Protein AF-A0A848T965-F1 (afdb_monomer_lite)

pLDDT: mean 86.17, std 20.08, range [35.81, 98.44]

Sequence (124 aa):
MESNFSPFRSFLSQRRSVLKKSVPYASKTPGPDGLYHYDAEETSVWHDLYLRQMANLEGFACRAYLTGQAKLGFSPDAVPQVREVHARLQKITGAGVEPVAALIPQDAFSTLLKNRHFPVATFI

Secondary structure (DSSP, 8-state):
--------------------------PPPP-TTS-----HHHHHHHHHHHHHHHHHHTTTS-HHHHHHHHHHT--TTSPPPHHHHHHHHHHHHS-EEEE--S---HHHHHHHHHTTEEEE----

Foldseek 3Di:
DDDDDDPDDDDPPPPPPPPPPPPPLFFADADPVLWGDDDPVQLQVQLVVVVVVVVVCVPPPDPVVVVVVVQLPDDSRDDDTQVSSQVSCCVVPVAGEDEDRSDDDPVVCVVCVVNNYHYDGHGD

Radius of gyration: 23.12 Å; chains: 1; bounding box: 74×34×63 Å

Structure (mmCIF, N/CA/C/O backbone):
data_AF-A0A848T965-F1
#
_entry.id   AF-A0A848T965-F1
#
loop_
_atom_site.group_PDB
_atom_site.id
_atom_site.type_symbol
_atom_site.label_atom_id
_atom_site.label_alt_id
_atom_site.label_comp_id
_atom_site.label_asym_id
_atom_site.label_entity_id
_atom_site.label_seq_id
_atom_site.pdbx_PDB_ins_code
_atom_site.Cartn_x
_atom_site.Cartn_y
_atom_site.Cartn_z
_atom_site.occupancy
_atom_site.B_iso_or_equiv
_atom_site.auth_seq_id
_atom_site.auth_comp_id
_atom_site.auth_asym_id
_atom_site.auth_atom_id
_atom_site.pdbx_PDB_model_num
ATOM 1 N N . MET A 1 1 ? 60.184 -6.545 43.947 1.00 45.28 1 MET A N 1
ATOM 2 C CA . MET A 1 1 ? 58.920 -7.301 44.072 1.00 45.28 1 MET A CA 1
ATOM 3 C C . MET A 1 1 ? 57.863 -6.232 44.271 1.00 45.28 1 MET A C 1
ATOM 5 O O . MET A 1 1 ? 57.970 -5.518 45.247 1.00 45.28 1 MET A O 1
ATOM 9 N N . GLU A 1 2 ? 57.038 -5.874 43.297 1.00 36.19 2 GLU A N 1
ATOM 10 C CA . GLU A 1 2 ? 56.097 -6.738 42.590 1.00 36.19 2 GLU A CA 1
ATOM 11 C C . GLU A 1 2 ? 55.988 -6.400 41.097 1.00 36.19 2 GLU A C 1
ATOM 13 O O . GLU A 1 2 ? 55.969 -5.247 40.672 1.00 36.19 2 GLU A O 1
ATOM 18 N N . SER A 1 3 ? 55.921 -7.467 40.313 1.00 39.97 3 SER A N 1
ATOM 19 C CA . SER A 1 3 ? 55.377 -7.529 38.968 1.00 39.97 3 SER A CA 1
ATOM 20 C C . SER A 1 3 ? 53.856 -7.387 39.012 1.00 39.97 3 SER A C 1
ATOM 22 O O . SER A 1 3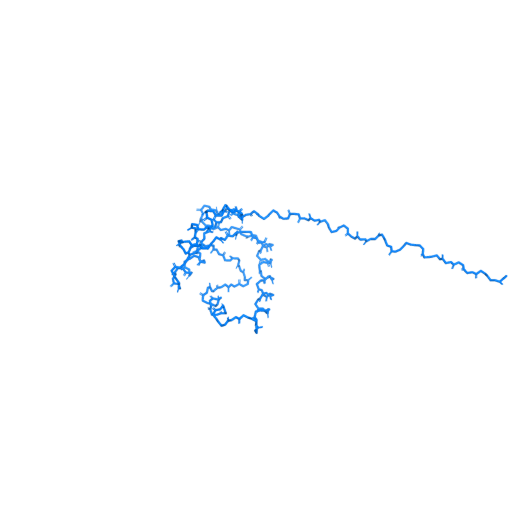 ? 53.238 -8.063 39.826 1.00 39.97 3 SER A O 1
ATOM 24 N N . ASN A 1 4 ? 53.251 -6.643 38.082 1.00 35.81 4 ASN A N 1
ATOM 25 C CA . ASN A 1 4 ? 51.990 -7.068 37.462 1.00 35.81 4 ASN A CA 1
ATOM 26 C C . ASN A 1 4 ? 51.744 -6.361 36.121 1.00 35.81 4 ASN A C 1
ATOM 28 O O . ASN A 1 4 ? 51.187 -5.274 36.011 1.00 35.81 4 ASN A O 1
ATOM 32 N N . PHE A 1 5 ? 52.256 -7.041 35.100 1.00 40.72 5 PHE A N 1
ATOM 33 C CA . PHE A 1 5 ? 51.694 -7.264 33.772 1.00 40.72 5 PHE A CA 1
ATOM 34 C C . PHE A 1 5 ? 50.224 -6.814 33.596 1.00 40.72 5 PHE A C 1
ATOM 36 O O . PHE A 1 5 ? 49.319 -7.369 34.212 1.00 40.72 5 PHE A O 1
ATOM 43 N N . SER A 1 6 ? 49.976 -5.864 32.690 1.00 39.50 6 SER A N 1
ATOM 44 C CA . SER A 1 6 ? 48.638 -5.563 32.160 1.00 39.50 6 SER A CA 1
ATOM 45 C C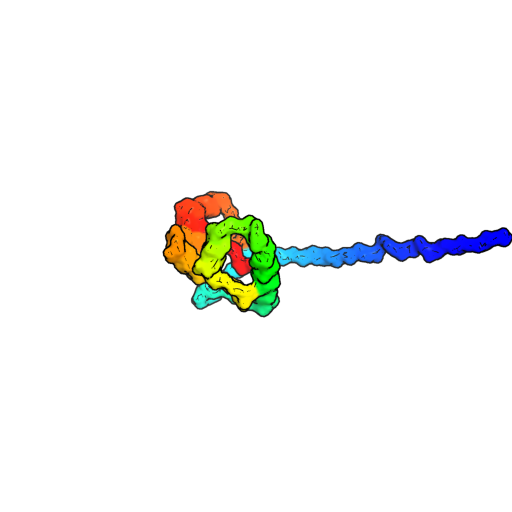 . SER A 1 6 ? 48.599 -5.937 30.675 1.00 39.50 6 SER A C 1
ATOM 47 O O . SER A 1 6 ? 49.171 -5.211 29.857 1.00 39.50 6 SER A O 1
ATOM 49 N N . PRO A 1 7 ? 47.972 -7.065 30.287 1.00 41.09 7 PRO A N 1
ATOM 50 C CA . PRO A 1 7 ? 47.848 -7.452 28.894 1.00 41.09 7 PRO A CA 1
ATOM 51 C C . PRO A 1 7 ? 46.413 -7.217 28.418 1.00 41.09 7 PRO A C 1
ATOM 53 O O . PRO A 1 7 ? 45.700 -8.163 28.125 1.00 41.09 7 PRO A O 1
ATOM 56 N N . PHE A 1 8 ? 45.959 -5.968 28.337 1.00 38.22 8 PHE A N 1
ATOM 57 C CA . PHE A 1 8 ? 44.691 -5.666 27.661 1.00 38.22 8 PHE A CA 1
ATOM 58 C C . PHE A 1 8 ? 44.825 -4.422 26.782 1.00 38.22 8 PHE A C 1
ATOM 60 O O . PHE A 1 8 ? 44.202 -3.382 26.983 1.00 38.22 8 PHE A O 1
ATOM 67 N N . ARG A 1 9 ? 45.660 -4.553 25.747 1.00 43.50 9 ARG A N 1
ATOM 68 C CA . ARG A 1 9 ? 45.426 -3.851 24.484 1.00 43.50 9 ARG A CA 1
ATOM 69 C C . ARG A 1 9 ? 44.488 -4.702 23.633 1.00 43.50 9 ARG A C 1
ATOM 71 O O . ARG A 1 9 ? 44.692 -5.901 23.502 1.00 43.50 9 ARG A O 1
ATOM 78 N N . SER A 1 10 ? 43.569 -4.013 22.962 1.00 46.44 10 SER A N 1
ATOM 79 C CA . SER A 1 10 ? 42.786 -4.482 21.813 1.00 46.44 10 SER A CA 1
ATOM 80 C C . SER A 1 10 ? 41.466 -5.196 22.119 1.00 46.44 10 SER A C 1
ATOM 82 O O . SER A 1 10 ? 41.332 -6.405 21.971 1.00 46.44 10 SER A O 1
ATOM 84 N N . PHE A 1 11 ? 40.434 -4.406 22.427 1.00 44.72 11 PHE A N 1
ATOM 85 C CA . PHE A 1 11 ? 39.050 -4.791 22.129 1.00 44.72 11 PHE A CA 1
ATOM 86 C C . PHE A 1 11 ? 38.237 -3.598 21.601 1.00 44.72 11 PHE A C 1
ATOM 88 O O . PHE A 1 11 ? 37.151 -3.285 22.070 1.00 44.72 11 PHE A O 1
ATOM 95 N N . LEU A 1 12 ? 38.795 -2.882 20.619 1.00 46.34 12 LEU A N 1
ATOM 96 C CA . LEU A 1 12 ? 38.083 -1.861 19.835 1.00 46.34 12 LEU A CA 1
ATOM 97 C C . LEU A 1 12 ? 38.413 -1.981 18.338 1.00 46.34 12 LEU A C 1
ATOM 99 O O . LEU A 1 12 ? 38.598 -0.987 17.646 1.00 46.34 12 LEU A O 1
ATOM 103 N N . SER A 1 13 ? 38.476 -3.210 17.819 1.00 46.25 13 SER A N 1
ATOM 104 C CA . SER A 1 13 ? 38.569 -3.454 16.372 1.00 46.25 13 SER A CA 1
ATOM 105 C C . SER A 1 13 ? 37.664 -4.602 15.934 1.00 46.25 13 SER A C 1
ATOM 107 O O . SER A 1 13 ? 38.094 -5.591 15.355 1.00 46.25 13 SER A O 1
ATOM 109 N N . GLN A 1 14 ? 36.371 -4.475 16.222 1.00 51.78 14 GLN A N 1
ATOM 110 C CA . GLN A 1 14 ? 35.362 -5.191 15.445 1.00 51.78 14 GLN A CA 1
ATOM 111 C C . GLN A 1 14 ? 34.051 -4.397 15.406 1.00 51.78 14 GLN A C 1
ATOM 113 O O . GLN A 1 14 ? 32.971 -4.907 15.696 1.00 51.78 14 GLN A O 1
ATOM 118 N N . ARG A 1 15 ? 34.120 -3.116 15.009 1.00 46.94 15 ARG A N 1
ATOM 119 C CA . ARG A 1 15 ? 32.948 -2.495 14.380 1.00 46.94 15 ARG A CA 1
ATOM 120 C C . ARG A 1 15 ? 32.742 -3.243 13.071 1.00 46.94 15 ARG A C 1
ATOM 122 O O . ARG A 1 15 ? 33.433 -2.981 12.092 1.00 46.94 15 ARG A O 1
ATOM 129 N N . ARG A 1 16 ? 31.852 -4.240 13.109 1.00 45.16 16 ARG A N 1
ATOM 130 C CA . ARG A 1 16 ? 31.308 -4.914 11.932 1.00 45.16 16 ARG A CA 1
ATOM 131 C C . ARG A 1 16 ? 31.029 -3.837 10.891 1.00 45.16 16 ARG A C 1
ATOM 133 O O . ARG A 1 16 ? 30.205 -2.955 11.121 1.00 45.16 16 ARG A O 1
ATOM 140 N N . SER A 1 17 ? 31.750 -3.902 9.779 1.00 46.75 17 SER A N 1
ATOM 141 C CA . SER A 1 17 ? 31.300 -3.316 8.528 1.00 46.75 17 SER A CA 1
ATOM 142 C C . SER A 1 17 ? 29.934 -3.935 8.252 1.00 46.75 17 SER A C 1
ATOM 144 O O . SER A 1 17 ? 29.833 -5.066 7.779 1.00 46.75 17 SER A O 1
ATOM 146 N N . VAL A 1 18 ? 28.868 -3.250 8.666 1.00 55.03 18 VAL A N 1
ATOM 147 C CA . VAL A 1 18 ? 27.539 -3.529 8.143 1.00 55.03 18 VAL A CA 1
ATOM 148 C C . VAL A 1 18 ? 27.618 -3.025 6.715 1.00 55.03 18 VAL A C 1
ATOM 150 O O . VAL A 1 18 ? 27.549 -1.820 6.472 1.00 55.03 18 VAL A O 1
ATOM 153 N N . LEU A 1 19 ? 27.889 -3.945 5.789 1.00 45.53 19 LEU A N 1
ATOM 154 C CA . LEU A 1 19 ? 27.800 -3.697 4.360 1.00 45.53 19 LEU A CA 1
ATOM 155 C C . LEU A 1 19 ? 26.474 -2.980 4.112 1.00 45.53 19 LEU A C 1
ATOM 157 O O . LEU A 1 19 ? 25.395 -3.530 4.334 1.00 45.53 19 LEU A O 1
ATOM 161 N N . LYS A 1 20 ? 26.572 -1.713 3.715 1.00 47.03 20 LYS A N 1
ATOM 162 C CA . LYS A 1 20 ? 25.442 -0.858 3.376 1.00 47.03 20 LYS A CA 1
ATOM 163 C C . LYS A 1 20 ? 24.889 -1.375 2.048 1.00 47.03 20 LYS A C 1
ATOM 165 O O . LYS A 1 20 ? 25.255 -0.870 0.992 1.00 47.03 20 LYS A O 1
ATOM 170 N N . LYS A 1 21 ? 24.090 -2.445 2.085 1.00 42.56 21 LYS A N 1
ATOM 171 C CA . LYS A 1 21 ? 23.402 -2.975 0.903 1.00 42.56 21 LYS A CA 1
ATOM 172 C C . LYS A 1 21 ? 22.422 -1.885 0.464 1.00 42.56 21 LYS A C 1
ATOM 174 O O . LYS A 1 21 ? 21.401 -1.681 1.114 1.00 42.56 21 LYS A O 1
ATOM 179 N N . SER A 1 22 ? 22.772 -1.111 -0.564 1.00 52.38 22 SER A N 1
ATOM 180 C CA . SER A 1 22 ? 21.848 -0.157 -1.173 1.00 52.38 22 SER A CA 1
ATOM 181 C C . SER A 1 22 ? 20.828 -0.969 -1.956 1.00 52.38 22 SER A C 1
ATOM 183 O O . SER A 1 22 ? 21.042 -1.273 -3.128 1.00 52.38 22 SER A O 1
ATOM 185 N N . VAL A 1 23 ? 19.757 -1.397 -1.294 1.00 59.94 23 VAL A N 1
ATOM 186 C CA . VAL A 1 23 ? 18.587 -1.884 -2.019 1.00 59.94 23 VAL A CA 1
ATOM 187 C C . VAL A 1 23 ? 18.107 -0.734 -2.906 1.00 59.94 23 VAL A C 1
ATOM 189 O O . VAL A 1 23 ? 17.848 0.356 -2.387 1.00 59.94 23 VAL A O 1
ATOM 192 N N . PRO A 1 24 ? 18.101 -0.899 -4.240 1.00 66.94 24 PRO A N 1
ATOM 193 C CA . PRO A 1 24 ? 17.604 0.141 -5.118 1.00 66.94 24 PRO A CA 1
ATOM 194 C C . PRO A 1 24 ? 16.113 0.311 -4.829 1.00 66.94 24 PRO A C 1
ATOM 196 O O . PRO A 1 24 ? 15.343 -0.631 -4.983 1.00 66.94 24 PRO A O 1
ATOM 199 N N . TYR A 1 25 ? 15.711 1.511 -4.408 1.00 82.06 25 TYR A N 1
ATOM 200 C CA . TYR A 1 25 ? 14.308 1.907 -4.272 1.00 82.06 25 TYR A CA 1
ATOM 201 C C . TYR A 1 25 ? 13.690 2.082 -5.666 1.00 82.06 25 TYR A C 1
ATOM 203 O O . TYR A 1 25 ? 13.376 3.191 -6.092 1.00 82.06 25 TYR A O 1
ATOM 211 N N . ALA A 1 26 ? 13.611 0.986 -6.416 1.00 90.50 26 ALA A N 1
ATOM 212 C CA . ALA A 1 26 ? 13.117 0.934 -7.778 1.00 90.50 26 ALA A CA 1
ATOM 213 C C . ALA A 1 26 ? 11.822 0.128 -7.793 1.00 90.50 26 ALA A C 1
ATOM 215 O O . ALA A 1 26 ? 11.800 -1.046 -7.432 1.00 90.50 26 ALA A O 1
ATOM 216 N N . SER A 1 27 ? 10.736 0.771 -8.210 1.00 94.56 27 SER A N 1
ATOM 217 C CA . SER A 1 27 ? 9.451 0.101 -8.376 1.00 94.56 27 SER A CA 1
ATOM 218 C C . SER A 1 27 ? 9.542 -1.022 -9.405 1.00 94.56 27 SER A C 1
ATOM 220 O O . SER A 1 27 ? 10.137 -0.859 -10.471 1.00 94.56 27 SER A O 1
ATOM 222 N N . LYS A 1 28 ? 8.895 -2.146 -9.100 1.00 95.38 28 LYS A N 1
ATOM 223 C CA . LYS A 1 28 ? 8.667 -3.228 -10.056 1.00 95.38 28 LYS A CA 1
ATOM 224 C C . LYS A 1 28 ? 7.758 -2.757 -11.190 1.00 95.38 28 LYS A C 1
ATOM 226 O O . LYS A 1 28 ? 6.942 -1.854 -11.015 1.00 95.38 28 LYS A O 1
ATOM 231 N N . THR A 1 29 ? 7.853 -3.424 -12.333 1.00 95.75 29 THR A N 1
ATOM 232 C CA . THR A 1 29 ? 6.908 -3.299 -13.452 1.00 95.75 29 THR A CA 1
ATOM 233 C C . THR A 1 29 ? 5.935 -4.479 -13.402 1.00 95.75 29 THR A C 1
ATOM 235 O O . THR A 1 29 ? 6.371 -5.585 -13.072 1.00 95.75 29 THR A O 1
ATOM 238 N N . PRO A 1 30 ? 4.636 -4.284 -13.688 1.00 96.94 30 PRO A N 1
ATOM 239 C CA . PRO A 1 30 ? 3.708 -5.404 -13.750 1.00 96.94 30 PRO A CA 1
ATOM 240 C C . PRO A 1 30 ? 4.045 -6.327 -14.929 1.00 96.94 30 PRO A C 1
ATOM 242 O O . PRO A 1 30 ? 4.551 -5.880 -15.962 1.00 96.94 30 PRO A O 1
ATOM 245 N N . GLY A 1 31 ? 3.749 -7.615 -14.775 1.00 96.19 31 GLY A N 1
ATOM 246 C CA . GLY A 1 31 ? 3.821 -8.605 -15.838 1.00 96.19 31 GLY A CA 1
ATOM 247 C C . GLY A 1 31 ? 2.713 -8.431 -16.888 1.00 96.19 31 GLY A C 1
ATOM 248 O O . GLY A 1 31 ? 1.861 -7.543 -16.774 1.00 96.19 31 GLY A O 1
ATOM 249 N N . PRO A 1 32 ? 2.687 -9.292 -17.922 1.00 95.69 32 PRO A N 1
ATOM 250 C CA . PRO A 1 32 ? 1.676 -9.244 -18.986 1.00 95.69 32 PRO A CA 1
ATOM 251 C C . PRO A 1 32 ? 0.226 -9.424 -18.503 1.00 95.69 32 PRO A C 1
ATOM 253 O O . PRO A 1 32 ? -0.709 -9.010 -19.181 1.00 95.69 32 PRO A O 1
ATOM 256 N N . ASP A 1 33 ? 0.034 -10.033 -17.336 1.00 94.75 33 ASP A N 1
ATOM 257 C CA . ASP A 1 33 ? -1.250 -10.221 -16.647 1.00 94.75 33 ASP A CA 1
ATOM 258 C C . ASP A 1 33 ? -1.686 -8.997 -15.812 1.00 94.75 33 ASP A C 1
ATOM 260 O O . ASP A 1 33 ? -2.743 -9.007 -15.165 1.00 94.75 33 ASP A O 1
ATOM 264 N N . GLY A 1 34 ? -0.871 -7.939 -15.816 1.00 94.69 34 GLY A N 1
ATOM 265 C CA . GLY A 1 34 ? -1.071 -6.736 -15.018 1.00 94.69 34 GLY A CA 1
ATOM 266 C C . GLY A 1 34 ? -0.768 -6.926 -13.529 1.00 94.69 34 GLY A C 1
ATOM 267 O O . GLY A 1 34 ? -1.211 -6.098 -12.727 1.00 94.69 34 GLY A O 1
ATOM 268 N N . LEU A 1 35 ? -0.067 -7.999 -13.142 1.00 97.06 35 LEU A N 1
ATOM 269 C CA . LEU A 1 35 ? 0.297 -8.297 -11.756 1.00 97.06 35 LEU A CA 1
ATOM 270 C C . LEU A 1 35 ? 1.757 -7.973 -11.451 1.00 97.06 35 LEU A C 1
ATOM 272 O O . LEU A 1 35 ? 2.648 -8.138 -12.277 1.00 97.06 35 LEU A O 1
ATOM 276 N N . TYR A 1 36 ? 2.015 -7.543 -10.221 1.00 97.25 36 TYR A N 1
ATOM 277 C CA . TYR A 1 36 ? 3.364 -7.389 -9.691 1.00 97.25 36 TYR A CA 1
ATOM 278 C C . TYR A 1 36 ? 3.797 -8.704 -9.050 1.00 97.25 36 TYR A C 1
ATOM 280 O O . TYR A 1 36 ? 3.163 -9.182 -8.107 1.00 97.25 36 TYR A O 1
ATOM 288 N N . HIS A 1 37 ? 4.879 -9.287 -9.564 1.00 97.00 37 HIS A N 1
ATOM 289 C CA . HIS A 1 37 ? 5.432 -10.528 -9.037 1.00 97.00 37 HIS A CA 1
ATOM 290 C C . HIS A 1 37 ? 6.375 -10.231 -7.866 1.00 97.00 37 HIS A C 1
ATOM 292 O O . HIS A 1 37 ? 7.461 -9.667 -8.047 1.00 97.00 37 HIS A O 1
ATOM 298 N N . TYR A 1 38 ? 5.926 -10.615 -6.673 1.00 96.44 38 TYR A N 1
ATOM 299 C CA . TYR A 1 38 ? 6.706 -10.600 -5.442 1.00 96.44 38 TYR A CA 1
ATOM 300 C C . TYR A 1 38 ? 7.194 -12.010 -5.142 1.00 96.44 38 TYR A C 1
ATOM 302 O O . TYR A 1 38 ? 6.417 -12.964 -5.241 1.00 96.44 38 TYR A O 1
ATOM 310 N N . ASP A 1 39 ? 8.471 -12.151 -4.813 1.00 96.62 39 ASP A N 1
ATOM 311 C CA . ASP A 1 39 ? 9.021 -13.443 -4.422 1.00 96.62 39 ASP A CA 1
ATOM 312 C C . ASP A 1 39 ? 8.707 -13.783 -2.950 1.00 96.62 39 ASP A C 1
ATOM 314 O O . ASP A 1 39 ? 7.992 -13.066 -2.237 1.00 96.62 39 ASP A O 1
ATOM 318 N N . ALA A 1 40 ? 9.199 -14.938 -2.498 1.00 97.31 40 ALA A N 1
ATOM 319 C CA . ALA A 1 40 ? 8.975 -15.407 -1.136 1.00 97.31 40 ALA A CA 1
ATOM 320 C C . ALA A 1 40 ? 9.697 -14.547 -0.081 1.00 97.31 40 ALA A C 1
ATOM 322 O O . ALA A 1 40 ? 9.185 -14.412 1.031 1.00 97.31 40 ALA A O 1
ATOM 323 N N . GLU A 1 41 ? 10.852 -13.959 -0.412 1.00 96.94 41 GLU A N 1
ATOM 324 C CA . GLU A 1 41 ? 11.582 -13.064 0.493 1.00 96.94 41 GLU A CA 1
ATOM 325 C C . GLU A 1 41 ? 10.785 -11.771 0.683 1.00 96.94 41 GLU A C 1
ATOM 327 O O . GLU A 1 41 ? 10.502 -11.382 1.815 1.00 96.94 41 GLU A O 1
ATOM 332 N N . GLU A 1 42 ? 10.319 -11.166 -0.408 1.00 97.00 42 GLU A N 1
ATOM 333 C CA . GLU A 1 42 ? 9.486 -9.960 -0.382 1.00 97.00 42 GLU A CA 1
ATOM 334 C C . GLU A 1 42 ? 8.162 -10.204 0.351 1.00 97.00 42 GLU A C 1
ATOM 336 O O . GLU A 1 42 ? 7.742 -9.402 1.186 1.00 97.00 42 GLU A O 1
ATOM 341 N N . THR A 1 43 ? 7.524 -11.350 0.115 1.00 97.50 43 THR A N 1
ATOM 342 C CA . THR A 1 43 ? 6.301 -11.723 0.840 1.00 97.50 43 THR A CA 1
ATOM 343 C C . THR A 1 43 ? 6.565 -11.882 2.342 1.00 97.50 43 THR A C 1
ATOM 345 O O . THR A 1 43 ? 5.767 -11.420 3.158 1.00 97.50 43 THR A O 1
ATOM 348 N N . SER A 1 44 ? 7.706 -12.462 2.730 1.00 98.06 44 SER A N 1
ATOM 349 C CA . SER A 1 44 ? 8.101 -12.584 4.138 1.00 98.06 44 SER A CA 1
ATOM 350 C C . SER A 1 44 ? 8.405 -11.228 4.782 1.00 98.06 44 SER A C 1
ATOM 352 O O . SER A 1 44 ? 8.037 -11.005 5.935 1.00 98.06 44 SER A O 1
ATOM 354 N N . VAL A 1 45 ? 9.057 -10.311 4.062 1.00 97.88 45 VAL A N 1
ATOM 355 C CA . VAL A 1 45 ? 9.317 -8.949 4.554 1.00 97.88 45 VAL A CA 1
ATOM 356 C C . VAL A 1 45 ? 8.000 -8.205 4.764 1.00 97.88 45 VAL A C 1
ATOM 358 O O . VAL A 1 45 ? 7.800 -7.593 5.815 1.00 97.88 45 VAL A O 1
ATOM 361 N N . TRP A 1 46 ? 7.070 -8.300 3.811 1.00 97.88 46 TRP A N 1
ATOM 362 C CA . TRP A 1 46 ? 5.726 -7.743 3.952 1.00 97.88 46 TRP A CA 1
ATOM 363 C C . TRP A 1 46 ? 4.999 -8.287 5.182 1.00 97.88 46 TRP A C 1
ATOM 365 O O . TRP A 1 46 ? 4.462 -7.498 5.961 1.00 97.88 46 TRP A O 1
ATOM 375 N N . HIS A 1 47 ? 5.012 -9.607 5.374 1.00 98.44 47 HIS A N 1
ATOM 376 C CA . HIS A 1 47 ? 4.380 -10.269 6.513 1.00 98.44 47 HIS A CA 1
ATOM 377 C C . HIS A 1 47 ? 4.859 -9.676 7.844 1.00 98.44 47 HIS A C 1
ATOM 379 O O . HIS A 1 47 ? 4.056 -9.212 8.661 1.00 98.44 47 HIS A O 1
ATOM 385 N N . ASP A 1 48 ? 6.179 -9.615 8.024 1.00 98.31 48 ASP A N 1
ATOM 386 C CA . ASP A 1 48 ? 6.816 -9.069 9.219 1.00 98.31 48 ASP A CA 1
ATOM 387 C C . ASP A 1 48 ? 6.466 -7.593 9.443 1.00 98.31 48 ASP A C 1
ATOM 389 O O . ASP A 1 48 ? 6.130 -7.190 10.562 1.00 98.31 48 ASP A O 1
ATOM 393 N N . LEU A 1 49 ? 6.553 -6.772 8.391 1.00 97.25 49 LEU A N 1
ATOM 394 C CA . LEU A 1 49 ? 6.259 -5.340 8.469 1.00 97.25 49 LEU A CA 1
ATOM 395 C C . LEU A 1 49 ? 4.789 -5.090 8.797 1.00 97.25 49 LEU A C 1
ATOM 397 O O . LEU A 1 49 ? 4.492 -4.269 9.665 1.00 97.25 49 LEU A O 1
ATOM 401 N N . TYR A 1 50 ? 3.879 -5.815 8.150 1.00 97.19 50 TYR A N 1
ATOM 402 C CA . TYR A 1 50 ? 2.449 -5.692 8.383 1.00 97.19 50 TYR A CA 1
ATOM 403 C C . TYR A 1 50 ? 2.098 -6.043 9.831 1.00 97.19 50 TYR A C 1
ATOM 405 O O . TYR A 1 50 ? 1.453 -5.241 10.507 1.00 97.19 50 TYR A O 1
ATOM 413 N N . LEU A 1 51 ? 2.548 -7.195 10.342 1.00 97.25 51 LEU A N 1
ATOM 414 C CA . LEU A 1 51 ? 2.229 -7.618 11.710 1.00 97.25 51 LEU A CA 1
ATOM 415 C C . LEU A 1 51 ? 2.774 -6.639 12.754 1.00 97.25 51 LEU A C 1
ATOM 417 O O . LEU A 1 51 ? 2.044 -6.239 13.664 1.00 97.25 51 LEU A O 1
ATOM 421 N N . ARG A 1 52 ? 4.030 -6.200 12.596 1.00 96.62 52 ARG A N 1
ATOM 422 C CA . ARG A 1 52 ? 4.639 -5.199 13.487 1.00 96.62 52 ARG A CA 1
ATOM 423 C C . ARG A 1 52 ? 3.879 -3.877 13.439 1.00 96.62 52 ARG A C 1
ATOM 425 O O . ARG A 1 52 ? 3.619 -3.285 14.484 1.00 96.62 52 ARG A O 1
ATOM 432 N N . GLN A 1 53 ? 3.500 -3.423 12.246 1.00 95.88 53 GLN A N 1
ATOM 433 C CA . GLN A 1 53 ? 2.759 -2.179 12.082 1.00 95.88 53 GLN A CA 1
ATOM 434 C C . GLN A 1 53 ? 1.374 -2.271 12.727 1.00 95.88 53 GLN A C 1
ATOM 436 O O . GLN A 1 53 ? 0.994 -1.363 13.459 1.00 95.88 53 GLN A O 1
ATOM 441 N N . MET A 1 54 ? 0.638 -3.365 12.519 1.00 94.69 54 MET A N 1
ATOM 442 C CA . MET A 1 54 ? -0.693 -3.540 13.108 1.00 94.69 54 MET A CA 1
ATOM 443 C C . MET A 1 54 ? -0.653 -3.570 14.637 1.00 94.69 54 MET A C 1
ATOM 445 O O . MET A 1 54 ? -1.487 -2.916 15.261 1.00 94.69 54 MET A O 1
ATOM 449 N N . ALA A 1 55 ? 0.344 -4.231 15.234 1.00 94.19 55 ALA A N 1
ATOM 450 C CA . ALA A 1 55 ? 0.548 -4.210 16.684 1.00 94.19 55 ALA A CA 1
ATOM 451 C C . ALA A 1 55 ? 0.850 -2.794 17.216 1.00 94.19 55 ALA A C 1
ATOM 453 O O . ALA A 1 55 ? 0.360 -2.411 18.273 1.00 94.19 55 ALA A O 1
ATOM 454 N N . ASN A 1 56 ? 1.608 -1.989 16.465 1.00 94.25 56 ASN A N 1
ATOM 455 C CA . ASN A 1 56 ? 1.968 -0.622 16.860 1.00 94.25 56 ASN A CA 1
ATOM 456 C C . ASN A 1 56 ? 0.859 0.415 16.620 1.00 94.25 56 ASN A C 1
ATOM 458 O O . ASN A 1 56 ? 0.949 1.533 17.121 1.00 94.25 56 ASN A O 1
ATOM 462 N N . LEU A 1 57 ? -0.157 0.098 15.816 1.00 94.06 57 LEU A N 1
ATOM 463 C CA . LEU A 1 57 ? -1.258 1.019 15.523 1.00 94.06 57 LEU A CA 1
ATOM 464 C C . LEU A 1 57 ? -2.341 0.998 16.606 1.00 94.06 57 LEU A C 1
ATOM 466 O O . LEU A 1 57 ? -3.106 1.962 16.717 1.00 94.06 57 LEU A O 1
ATOM 470 N N . GLU A 1 58 ? -2.414 -0.068 17.402 1.00 85.50 58 GLU A N 1
ATOM 471 C CA . GLU A 1 58 ? -3.365 -0.174 18.503 1.00 85.50 58 GLU A CA 1
ATOM 472 C C . GLU A 1 58 ? -3.110 0.935 19.537 1.00 85.50 58 GLU A C 1
ATOM 474 O O . GLU A 1 58 ? -2.005 1.110 20.040 1.00 85.50 58 GLU A O 1
ATOM 479 N N . GLY A 1 59 ? -4.128 1.754 19.808 1.00 88.56 59 GLY A N 1
ATOM 480 C CA . GLY A 1 59 ? -4.028 2.897 20.724 1.00 88.56 59 GLY A CA 1
ATOM 481 C C . GLY A 1 59 ? -3.404 4.173 20.138 1.00 88.56 59 GLY A C 1
ATOM 482 O O . GLY A 1 59 ? -3.575 5.236 20.732 1.00 88.56 59 GLY A O 1
ATOM 483 N N . PHE A 1 60 ? -2.761 4.114 18.966 1.00 95.12 60 PHE A N 1
ATOM 484 C CA . PHE A 1 60 ? -2.134 5.280 18.316 1.00 95.12 60 PHE A CA 1
ATOM 485 C C . PHE A 1 60 ? -2.876 5.754 17.063 1.00 95.12 60 PHE A C 1
ATOM 487 O O . PHE A 1 60 ? -2.906 6.949 16.761 1.00 95.12 60 PHE A O 1
ATOM 494 N N . ALA A 1 61 ? -3.483 4.832 16.316 1.00 96.06 61 ALA A N 1
ATOM 495 C CA . ALA A 1 61 ? -4.205 5.159 15.098 1.00 96.06 61 ALA A CA 1
ATOM 496 C C . ALA A 1 61 ? -5.602 5.714 15.396 1.00 96.06 61 ALA A C 1
ATOM 498 O O . ALA A 1 61 ? -6.330 5.227 16.264 1.00 96.06 61 ALA A O 1
ATOM 499 N N . CYS A 1 62 ? -6.036 6.704 14.614 1.00 96.62 62 CYS A N 1
ATOM 500 C CA . CYS A 1 62 ? -7.413 7.172 14.689 1.00 96.62 62 CYS A CA 1
ATOM 501 C C . CYS A 1 62 ? -8.387 6.105 14.155 1.00 96.62 62 CYS A C 1
ATOM 503 O O . CYS A 1 62 ? -8.057 5.280 13.298 1.00 96.62 62 CYS A O 1
ATOM 505 N N . ARG A 1 63 ? -9.646 6.163 14.605 1.00 95.25 63 ARG A N 1
ATOM 506 C CA . ARG A 1 63 ? -10.697 5.215 14.191 1.00 95.25 63 ARG A CA 1
ATOM 507 C C . ARG A 1 63 ? -10.885 5.153 12.672 1.00 95.25 63 ARG A C 1
ATOM 509 O O . ARG A 1 63 ? -11.141 4.078 12.133 1.00 95.25 63 ARG A O 1
ATOM 516 N N . ALA A 1 64 ? -10.761 6.294 11.989 1.00 95.44 64 ALA A N 1
ATOM 517 C CA . ALA A 1 64 ? -10.894 6.370 10.536 1.00 95.44 64 ALA A CA 1
ATOM 518 C C . ALA A 1 64 ? -9.813 5.544 9.824 1.00 95.44 64 ALA A C 1
ATOM 520 O O . ALA A 1 64 ? -10.133 4.826 8.878 1.00 95.44 64 ALA A O 1
ATOM 521 N N . TYR A 1 65 ? -8.573 5.578 10.322 1.00 95.06 65 TYR A N 1
ATOM 522 C CA . TYR A 1 65 ? -7.475 4.774 9.791 1.00 95.06 65 TYR A CA 1
ATOM 523 C C . TYR A 1 65 ? -7.754 3.276 9.957 1.00 95.06 65 TYR A C 1
ATOM 525 O O . TYR A 1 65 ? -7.752 2.548 8.968 1.00 95.06 65 TYR A O 1
ATOM 533 N N . LEU A 1 66 ? -8.080 2.825 11.175 1.00 93.88 66 LEU A N 1
ATOM 534 C CA . LEU A 1 66 ? -8.358 1.406 11.456 1.00 93.88 66 LEU A CA 1
ATOM 535 C C . LEU A 1 66 ? -9.550 0.880 10.639 1.00 93.88 66 LEU A C 1
ATOM 537 O O . LEU A 1 66 ? -9.510 -0.217 10.091 1.00 93.88 66 LEU A O 1
ATOM 541 N N . THR A 1 67 ? -10.595 1.698 10.489 1.00 94.25 67 THR A N 1
ATOM 542 C CA . THR A 1 67 ? -11.758 1.357 9.655 1.00 94.25 67 THR A CA 1
ATOM 543 C C . THR A 1 67 ? -11.382 1.265 8.176 1.00 94.25 67 THR A C 1
ATOM 545 O O . THR A 1 67 ? -11.846 0.369 7.473 1.00 94.25 67 THR A O 1
ATOM 548 N N . GLY A 1 68 ? -10.563 2.200 7.684 1.00 94.44 68 GLY A N 1
ATOM 549 C CA . GLY A 1 68 ? -10.079 2.202 6.305 1.00 94.44 68 GLY A CA 1
ATOM 550 C C . GLY A 1 68 ? -9.221 0.977 6.008 1.00 94.44 68 GLY A C 1
ATOM 551 O O . GLY A 1 68 ? -9.473 0.290 5.022 1.00 94.44 68 GLY A O 1
ATOM 552 N N . GLN A 1 69 ? -8.284 0.659 6.902 1.00 93.38 69 GLN A N 1
ATOM 553 C CA . GLN A 1 69 ? -7.435 -0.527 6.829 1.00 93.38 69 GLN A CA 1
ATOM 554 C C . GLN A 1 69 ? -8.283 -1.805 6.707 1.00 93.38 69 GLN A C 1
ATOM 556 O O . GLN A 1 69 ? -8.090 -2.576 5.766 1.00 93.38 69 GLN A O 1
ATOM 561 N N . ALA A 1 70 ? -9.296 -1.965 7.568 1.00 93.12 70 ALA A N 1
ATOM 562 C CA . ALA A 1 70 ? -10.166 -3.139 7.546 1.00 93.12 70 ALA A CA 1
ATOM 563 C C . ALA A 1 70 ? -10.984 -3.233 6.245 1.00 93.12 70 ALA A C 1
ATOM 565 O O . ALA A 1 70 ? -11.111 -4.307 5.660 1.00 93.12 70 ALA A O 1
ATOM 566 N N . LYS A 1 71 ? -11.504 -2.103 5.744 1.00 95.38 71 LYS A N 1
ATOM 567 C CA . LYS A 1 71 ? -12.252 -2.052 4.474 1.00 95.38 71 LYS A CA 1
ATOM 568 C C . LYS A 1 71 ? -11.377 -2.322 3.250 1.00 95.38 71 LYS A C 1
ATOM 570 O O . LYS A 1 71 ? -11.875 -2.845 2.255 1.00 95.38 71 LYS A O 1
ATOM 575 N N . LEU A 1 72 ? -10.099 -1.948 3.306 1.00 95.00 72 LEU A N 1
ATOM 576 C CA . LEU A 1 72 ? -9.140 -2.241 2.246 1.00 95.00 72 LEU A CA 1
ATOM 577 C C . LEU A 1 72 ? -8.738 -3.712 2.219 1.00 95.00 72 LEU A C 1
ATOM 579 O O . LEU A 1 72 ? -8.283 -4.158 1.171 1.00 95.00 72 LEU A O 1
ATOM 583 N N . GLY A 1 73 ? -8.956 -4.471 3.297 1.00 93.62 73 GLY A N 1
ATOM 584 C CA . GLY A 1 73 ? -8.815 -5.929 3.310 1.00 93.62 73 GLY A CA 1
ATOM 585 C C . GLY A 1 73 ? -7.388 -6.398 3.037 1.00 93.62 73 GLY A C 1
ATOM 586 O O .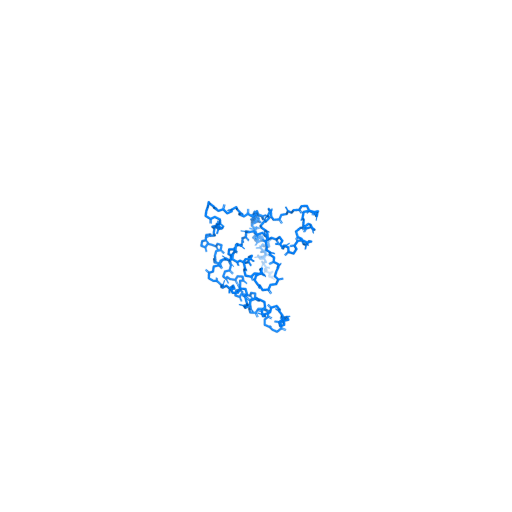 GLY A 1 73 ? -7.187 -7.323 2.249 1.00 93.62 73 GLY A O 1
ATOM 587 N N . PHE A 1 74 ? -6.403 -5.706 3.609 1.00 94.25 74 PHE A N 1
ATOM 588 C CA . PHE A 1 74 ? -5.011 -6.145 3.564 1.00 94.25 74 PHE A CA 1
ATOM 589 C C . PHE A 1 74 ? -4.800 -7.330 4.506 1.00 94.25 74 PHE A C 1
ATOM 591 O O . PHE A 1 74 ? -5.493 -7.471 5.513 1.00 94.25 74 PHE A O 1
ATOM 598 N N . SER A 1 75 ? -3.848 -8.188 4.153 1.00 94.81 75 SER A N 1
ATOM 599 C CA . SER A 1 75 ? -3.498 -9.386 4.914 1.00 94.81 75 SER A CA 1
ATOM 600 C C . SER A 1 75 ? -1.980 -9.478 5.054 1.00 94.81 75 SER A C 1
ATOM 602 O O . SER A 1 75 ? -1.276 -8.964 4.181 1.00 94.81 75 SER A O 1
ATOM 604 N N . PRO A 1 76 ? -1.464 -10.140 6.100 1.00 96.94 76 PRO A N 1
ATOM 605 C CA . PRO A 1 76 ? -0.030 -10.382 6.234 1.00 96.94 76 PRO A CA 1
ATOM 606 C C . PRO A 1 76 ? 0.498 -11.422 5.230 1.00 96.94 76 PRO A C 1
ATOM 608 O O . PRO A 1 76 ? 1.706 -11.556 5.085 1.00 96.94 76 PRO A O 1
ATOM 611 N N . ASP A 1 77 ? -0.374 -12.158 4.539 1.00 96.88 77 ASP A N 1
ATOM 612 C CA . ASP A 1 77 ? 0.017 -13.343 3.763 1.00 96.88 77 ASP A CA 1
ATOM 613 C C . ASP A 1 77 ? 0.450 -13.027 2.323 1.00 96.88 77 ASP A C 1
ATOM 615 O O . ASP A 1 77 ? 1.057 -13.866 1.663 1.00 96.88 77 ASP A O 1
ATOM 619 N N . ALA A 1 78 ? 0.141 -11.828 1.818 1.00 95.88 78 ALA A N 1
ATOM 620 C CA . ALA A 1 78 ? 0.500 -11.416 0.465 1.00 95.88 78 ALA A CA 1
ATOM 621 C C . ALA A 1 78 ? 0.606 -9.893 0.325 1.00 95.88 78 ALA A C 1
ATOM 623 O O . ALA A 1 78 ? -0.227 -9.151 0.856 1.00 95.88 78 ALA A O 1
ATOM 624 N N . VAL A 1 79 ? 1.581 -9.445 -0.472 1.00 97.50 79 VAL A N 1
ATOM 625 C CA . VAL A 1 79 ? 1.703 -8.040 -0.881 1.00 97.50 79 VAL A CA 1
ATOM 626 C C . VAL A 1 79 ? 0.484 -7.652 -1.737 1.00 97.50 79 VAL A C 1
ATOM 628 O O . VAL A 1 79 ? 0.205 -8.324 -2.736 1.00 97.50 79 VAL A O 1
ATOM 631 N N . PRO A 1 80 ? -0.256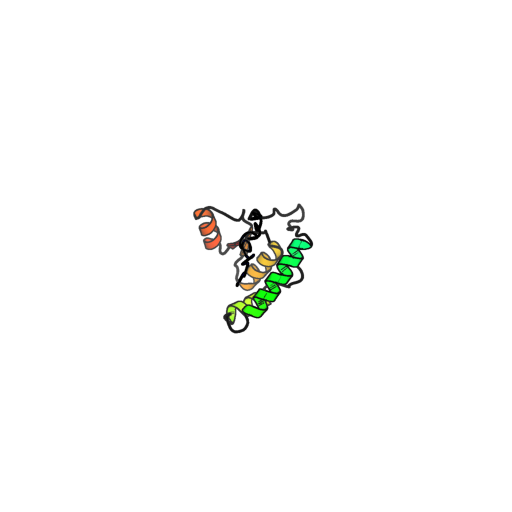 -6.581 -1.393 1.00 96.81 80 PRO A N 1
ATOM 632 C CA . PRO A 1 80 ? -1.435 -6.168 -2.144 1.00 96.81 80 PRO A CA 1
ATOM 633 C C . PRO A 1 80 ? -1.104 -5.769 -3.583 1.00 96.81 80 PRO A C 1
ATOM 635 O O . PRO A 1 80 ? -0.179 -5.000 -3.841 1.00 96.81 80 PRO A O 1
ATOM 638 N N . GLN A 1 81 ? -1.924 -6.220 -4.530 1.00 97.50 81 GLN A N 1
ATOM 639 C CA . GLN A 1 81 ? -1.792 -5.822 -5.930 1.00 97.50 81 GLN A CA 1
ATOM 640 C C . GLN A 1 81 ? -2.389 -4.433 -6.158 1.00 97.50 81 GLN A C 1
ATOM 642 O O . GLN A 1 81 ? -3.520 -4.160 -5.751 1.00 97.50 81 GLN A O 1
ATOM 647 N N . VAL A 1 82 ? -1.679 -3.567 -6.890 1.00 97.44 82 VAL A N 1
ATOM 648 C CA . VAL A 1 82 ? -2.109 -2.178 -7.153 1.00 97.44 82 VAL A CA 1
ATOM 649 C C . VAL A 1 82 ? -3.530 -2.114 -7.720 1.00 97.44 82 VAL A C 1
ATOM 651 O O . VAL A 1 82 ? -4.334 -1.305 -7.262 1.00 97.44 82 VAL A O 1
ATOM 654 N N . ARG A 1 83 ? -3.881 -3.012 -8.654 1.00 96.88 83 ARG A N 1
ATOM 655 C CA . ARG A 1 83 ? -5.229 -3.079 -9.249 1.00 96.88 83 ARG A CA 1
ATOM 656 C C . ARG A 1 83 ? -6.331 -3.336 -8.214 1.00 96.88 83 ARG A C 1
ATOM 658 O O . ARG A 1 83 ? -7.421 -2.782 -8.319 1.00 96.88 83 ARG A O 1
ATOM 665 N N . GLU A 1 84 ? -6.047 -4.151 -7.200 1.00 97.00 84 GLU A N 1
ATOM 666 C CA . GLU A 1 84 ? -7.004 -4.500 -6.146 1.00 97.00 84 GLU A CA 1
ATOM 667 C C . GLU A 1 84 ? -7.167 -3.346 -5.164 1.00 97.00 84 GLU A C 1
ATOM 669 O O . GLU A 1 84 ? -8.295 -2.988 -4.815 1.00 97.00 84 GLU A O 1
ATOM 674 N N . VAL A 1 85 ? -6.052 -2.723 -4.768 1.00 97.44 85 VAL A N 1
ATOM 675 C CA . VAL A 1 85 ? -6.064 -1.525 -3.920 1.00 97.44 85 VAL A CA 1
ATOM 676 C C . VAL A 1 85 ? -6.830 -0.399 -4.608 1.00 97.44 85 VAL A C 1
ATOM 678 O O . VAL A 1 85 ? -7.714 0.199 -3.994 1.00 97.44 85 VAL A O 1
ATOM 681 N N . HIS A 1 86 ? -6.552 -0.159 -5.893 1.00 97.75 86 HIS A N 1
ATOM 682 C CA . HIS A 1 86 ? -7.242 0.839 -6.705 1.00 97.75 86 HIS A CA 1
ATOM 683 C C . HIS A 1 86 ? -8.752 0.578 -6.737 1.00 97.75 86 HIS A C 1
ATOM 685 O O . HIS A 1 86 ? -9.533 1.464 -6.394 1.00 97.75 86 HIS A O 1
ATOM 691 N N . ALA A 1 87 ? -9.175 -0.643 -7.077 1.00 97.62 87 ALA A N 1
ATOM 692 C CA . ALA A 1 87 ? -10.592 -0.993 -7.160 1.00 97.62 87 ALA A CA 1
ATOM 693 C C . ALA A 1 87 ? -11.324 -0.825 -5.814 1.00 97.62 87 ALA A C 1
ATOM 695 O O . ALA A 1 87 ? -12.438 -0.293 -5.769 1.00 97.62 87 ALA A O 1
ATOM 696 N N . ARG A 1 88 ? -10.700 -1.243 -4.703 1.00 97.50 88 ARG A N 1
ATOM 697 C CA . ARG A 1 88 ? -11.278 -1.098 -3.356 1.00 97.50 88 ARG A CA 1
ATOM 698 C C . ARG A 1 88 ? -11.369 0.375 -2.945 1.00 97.50 88 ARG A C 1
ATOM 700 O O . ARG A 1 88 ? -12.431 0.803 -2.493 1.00 97.50 88 ARG A O 1
ATOM 707 N N . LEU A 1 89 ? -10.314 1.169 -3.145 1.00 97.50 89 LEU A N 1
ATOM 708 C CA . LEU A 1 89 ? -10.320 2.606 -2.832 1.00 97.50 89 LEU A CA 1
ATOM 709 C C . LEU A 1 89 ? -11.355 3.381 -3.650 1.00 97.50 89 LEU A C 1
ATOM 711 O O . LEU A 1 89 ? -12.083 4.199 -3.074 1.00 97.50 89 LEU A O 1
ATOM 715 N N . GLN A 1 90 ? -11.468 3.080 -4.946 1.00 98.00 90 GLN A N 1
ATOM 716 C CA . GLN A 1 90 ? -12.437 3.720 -5.835 1.00 98.00 90 GLN A CA 1
ATOM 717 C C . GLN A 1 90 ? -13.857 3.451 -5.346 1.00 98.00 90 GLN A C 1
ATOM 719 O O . GLN A 1 90 ? -14.645 4.378 -5.172 1.00 98.00 90 GLN A O 1
ATOM 724 N N . LYS A 1 91 ? -14.159 2.198 -4.995 1.00 97.75 91 LYS A N 1
ATOM 725 C CA . LYS A 1 91 ? -15.470 1.821 -4.456 1.00 97.75 91 LYS A CA 1
ATOM 726 C C . LYS A 1 91 ? -15.801 2.508 -3.124 1.00 97.75 91 LYS A C 1
ATOM 728 O O . LYS A 1 91 ? -16.963 2.816 -2.879 1.00 97.75 91 LYS A O 1
ATOM 733 N N . ILE A 1 92 ? -14.815 2.713 -2.248 1.00 96.44 92 ILE A N 1
ATOM 734 C CA . ILE A 1 92 ? -15.046 3.263 -0.899 1.00 96.44 92 ILE A CA 1
ATOM 735 C C . ILE A 1 92 ? -15.088 4.797 -0.909 1.00 96.44 92 ILE A C 1
ATOM 737 O O . ILE A 1 92 ? -15.820 5.392 -0.120 1.00 96.44 92 ILE A O 1
ATOM 741 N N . THR A 1 93 ? -14.282 5.443 -1.756 1.00 96.75 93 THR A N 1
ATOM 742 C CA . THR A 1 93 ? -13.995 6.887 -1.649 1.00 96.75 93 THR A CA 1
ATOM 743 C C . THR A 1 93 ? -13.972 7.643 -2.979 1.00 96.75 93 THR A C 1
ATOM 745 O O . THR A 1 93 ? -13.799 8.864 -2.971 1.00 96.75 93 THR A O 1
ATOM 748 N N . GLY A 1 94 ? -14.068 6.952 -4.119 1.00 97.62 94 GLY A N 1
ATOM 749 C CA . GLY A 1 94 ? -13.824 7.530 -5.446 1.00 97.62 94 GLY A CA 1
ATOM 750 C C . GLY A 1 94 ? -12.380 8.002 -5.669 1.00 97.62 94 GLY A C 1
ATOM 751 O O . GLY A 1 94 ? -12.128 8.812 -6.554 1.00 97.62 94 GLY A O 1
ATOM 752 N N . ALA A 1 95 ? -11.443 7.601 -4.805 1.00 97.88 95 ALA A N 1
ATOM 753 C CA . ALA A 1 95 ? -10.010 7.829 -4.971 1.00 97.88 95 ALA A CA 1
ATOM 754 C C . ALA A 1 95 ? -9.334 6.555 -5.494 1.00 97.88 95 ALA A C 1
ATOM 756 O O . ALA A 1 95 ? -9.866 5.460 -5.334 1.00 97.88 95 ALA A O 1
ATOM 757 N N . GLY A 1 96 ? -8.151 6.685 -6.081 1.00 98.06 96 GLY A N 1
ATOM 758 C CA . GLY A 1 96 ? -7.395 5.564 -6.638 1.00 98.06 96 GLY A CA 1
ATOM 759 C C . GLY A 1 96 ? -5.926 5.596 -6.241 1.00 98.06 96 GLY A C 1
ATOM 760 O O . GLY A 1 96 ? -5.462 6.513 -5.564 1.00 98.06 96 GLY A O 1
ATOM 761 N N . VAL A 1 97 ? -5.187 4.591 -6.698 1.00 97.94 97 VAL A N 1
ATOM 762 C CA . VAL A 1 97 ? -3.719 4.572 -6.661 1.00 97.94 97 VAL A CA 1
ATOM 763 C C . VAL A 1 97 ? -3.152 4.458 -8.067 1.00 97.94 97 VAL A C 1
ATOM 765 O O . VAL A 1 97 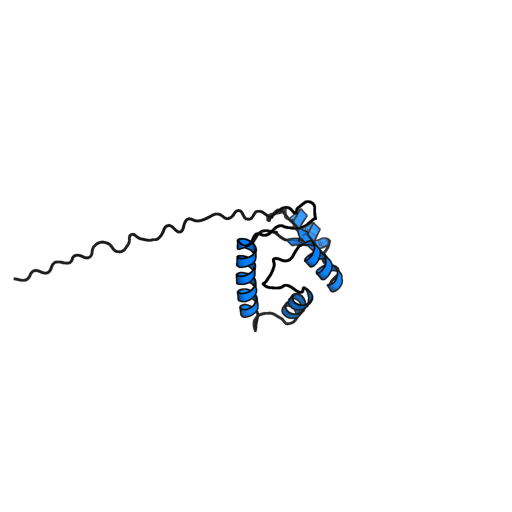? -3.800 3.863 -8.930 1.00 97.94 97 VAL A O 1
ATOM 768 N N . GLU A 1 98 ? -1.958 5.014 -8.264 1.00 97.88 98 GLU A N 1
ATOM 769 C CA . GLU A 1 98 ? -1.206 4.985 -9.523 1.00 97.88 98 GLU A CA 1
ATOM 770 C C . GLU A 1 98 ? 0.234 4.510 -9.258 1.00 97.88 98 GLU A C 1
ATOM 772 O O . GLU A 1 98 ? 0.907 5.098 -8.406 1.00 97.88 98 GLU A O 1
ATOM 777 N N . PRO A 1 99 ? 0.736 3.464 -9.938 1.00 97.31 99 PRO A N 1
ATOM 778 C CA . PRO A 1 99 ? 2.110 3.011 -9.757 1.00 97.31 99 PRO A CA 1
ATOM 779 C C . PRO A 1 99 ? 3.111 4.007 -10.356 1.00 97.31 99 PRO A C 1
ATOM 781 O O . PRO A 1 99 ? 2.920 4.515 -11.458 1.00 97.31 99 PRO A O 1
ATOM 784 N N . VAL A 1 100 ? 4.210 4.273 -9.649 1.00 96.06 100 VAL A N 1
ATOM 785 C CA . VAL A 1 100 ? 5.239 5.234 -10.085 1.00 96.06 100 VAL A CA 1
ATOM 786 C C . VAL A 1 100 ? 6.652 4.694 -9.888 1.00 96.06 100 VAL A C 1
ATOM 788 O O . VAL A 1 100 ? 6.856 3.779 -9.097 1.00 96.06 100 VAL A O 1
ATOM 791 N N . ALA A 1 101 ? 7.651 5.289 -10.550 1.00 89.50 101 ALA A N 1
ATOM 792 C CA . ALA A 1 101 ? 9.068 4.889 -10.515 1.00 89.50 101 ALA A CA 1
ATOM 793 C C . ALA A 1 101 ? 9.798 5.190 -9.180 1.00 89.50 101 ALA A C 1
ATOM 795 O O . ALA A 1 101 ? 10.991 5.479 -9.179 1.00 89.50 101 ALA A O 1
ATOM 796 N N . ALA A 1 102 ? 9.084 5.147 -8.050 1.00 85.88 102 ALA A N 1
ATOM 797 C CA . ALA A 1 102 ? 9.480 5.573 -6.702 1.00 85.88 102 ALA A CA 1
ATOM 798 C C . ALA A 1 102 ? 9.679 7.087 -6.525 1.00 85.88 102 ALA A C 1
ATOM 800 O O . ALA A 1 102 ? 9.173 7.651 -5.556 1.00 85.88 102 ALA A O 1
ATOM 801 N N . LEU A 1 103 ? 10.349 7.756 -7.466 1.00 90.19 103 LEU A N 1
ATOM 802 C CA . LEU A 1 103 ? 10.501 9.210 -7.483 1.00 90.19 103 LEU A CA 1
ATOM 803 C C . LEU A 1 103 ? 9.886 9.790 -8.757 1.00 90.19 103 LEU A C 1
ATOM 805 O O . LEU A 1 103 ? 10.179 9.337 -9.862 1.00 90.19 103 LEU A O 1
ATOM 809 N N . ILE A 1 104 ? 9.043 10.811 -8.601 1.00 92.88 104 ILE A N 1
ATOM 810 C CA . ILE A 1 104 ? 8.406 11.529 -9.709 1.00 92.88 104 ILE A CA 1
ATOM 811 C C . ILE A 1 104 ? 8.562 13.043 -9.537 1.00 92.88 104 ILE A C 1
ATOM 813 O O . ILE A 1 104 ? 8.688 13.514 -8.404 1.00 92.88 104 ILE A O 1
ATOM 817 N N . PRO A 1 105 ? 8.523 13.828 -10.629 1.00 96.75 105 PRO A N 1
ATOM 818 C CA . PRO A 1 105 ? 8.491 15.284 -10.543 1.00 96.75 105 PRO A CA 1
ATOM 819 C C . PRO A 1 105 ? 7.269 15.801 -9.770 1.00 96.75 105 PRO A C 1
ATOM 821 O O . PRO A 1 105 ? 6.183 15.217 -9.831 1.00 96.75 105 PRO A O 1
ATOM 824 N N . GLN A 1 106 ? 7.424 16.951 -9.110 1.00 96.44 106 GLN A N 1
ATOM 825 C CA . GLN A 1 106 ? 6.372 17.586 -8.307 1.00 96.44 106 GLN A CA 1
ATOM 826 C C . GLN A 1 106 ? 5.083 17.855 -9.100 1.00 96.44 106 GLN A C 1
ATOM 828 O O . GLN A 1 106 ? 3.982 17.687 -8.568 1.00 96.44 106 GLN A O 1
ATOM 833 N N . ASP A 1 107 ? 5.200 18.244 -10.371 1.00 97.56 107 ASP A N 1
ATOM 834 C CA . ASP A 1 107 ? 4.045 18.530 -11.229 1.00 97.56 107 ASP A CA 1
ATOM 835 C C . ASP A 1 107 ? 3.236 17.265 -11.532 1.00 97.56 107 ASP A C 1
ATOM 837 O O . ASP A 1 107 ? 2.002 17.285 -11.489 1.00 97.56 107 ASP A O 1
ATOM 841 N N . ALA A 1 108 ? 3.921 16.140 -11.762 1.00 96.94 108 ALA A N 1
ATOM 842 C CA . ALA A 1 108 ? 3.282 14.842 -11.948 1.00 96.94 108 ALA A CA 1
ATOM 843 C C . ALA A 1 108 ? 2.588 14.390 -10.655 1.00 96.94 108 ALA A C 1
ATOM 845 O O . ALA A 1 108 ? 1.408 14.039 -10.684 1.00 96.94 108 ALA A O 1
ATOM 846 N N . PHE A 1 109 ? 3.272 14.494 -9.508 1.00 97.25 109 PHE A N 1
ATOM 847 C CA . PHE A 1 109 ? 2.699 14.189 -8.192 1.00 97.25 109 PHE A CA 1
ATOM 848 C C . PHE A 1 109 ? 1.429 15.007 -7.920 1.00 97.25 109 PHE A C 1
ATOM 850 O O . PHE A 1 109 ? 0.379 14.463 -7.579 1.00 97.25 109 PHE A O 1
ATOM 857 N N . SER A 1 110 ? 1.500 16.320 -8.138 1.00 97.31 110 SER A N 1
ATOM 858 C CA . SER A 1 110 ? 0.377 17.233 -7.909 1.00 97.31 110 SER A CA 1
ATOM 859 C C . SER A 1 110 ? -0.789 16.959 -8.861 1.00 97.31 110 SER A C 1
ATOM 861 O O . SER A 1 110 ? -1.947 17.087 -8.468 1.00 97.31 110 SER A O 1
ATOM 863 N N . THR A 1 111 ? -0.504 16.560 -10.102 1.00 98.38 111 THR A N 1
ATOM 864 C CA . THR A 1 111 ? -1.530 16.166 -11.078 1.00 98.38 111 THR A CA 1
ATOM 865 C C . THR A 1 111 ? -2.271 14.906 -10.632 1.00 98.38 111 THR A C 1
ATOM 867 O O . THR A 1 111 ? -3.499 14.878 -10.690 1.00 98.38 111 THR A O 1
ATOM 870 N N . LEU A 1 112 ? -1.561 13.902 -10.107 1.00 98.25 112 LEU A N 1
ATOM 871 C CA . LEU A 1 112 ? -2.189 12.698 -9.553 1.00 98.25 112 LEU A CA 1
ATOM 872 C C . LEU A 1 112 ? -3.122 13.040 -8.385 1.00 98.25 112 LEU A C 1
ATOM 874 O O . LEU A 1 112 ? -4.286 12.634 -8.389 1.00 98.25 112 LEU A O 1
ATOM 878 N N . LEU A 1 113 ? -2.667 13.872 -7.443 1.00 97.75 113 LEU A N 1
ATOM 879 C CA . LEU A 1 113 ? -3.491 14.269 -6.298 1.00 97.75 113 LEU A CA 1
ATOM 880 C C . LEU A 1 113 ? -4.741 15.061 -6.701 1.00 97.75 113 LEU A C 1
ATOM 882 O O . LEU A 1 113 ? -5.811 14.828 -6.135 1.00 97.75 113 LEU A O 1
ATOM 886 N N . LYS A 1 114 ? -4.642 15.951 -7.701 1.00 98.06 114 LYS A N 1
ATOM 887 C CA . LYS A 1 114 ? -5.809 16.658 -8.268 1.00 98.06 114 LYS A CA 1
ATOM 888 C C . LYS A 1 114 ? -6.861 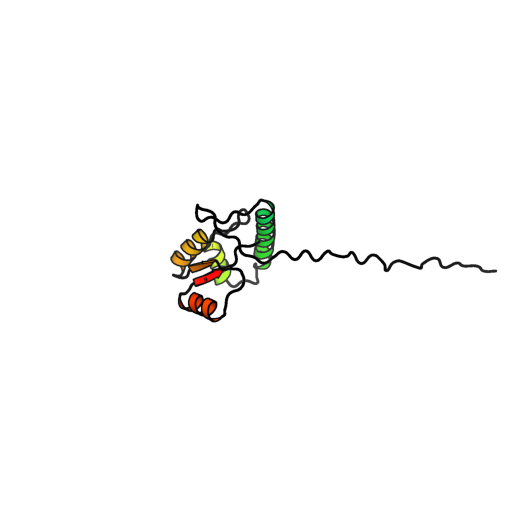15.682 -8.799 1.00 98.06 114 LYS A C 1
ATOM 890 O O . LYS A 1 114 ? -8.052 15.926 -8.637 1.00 98.06 114 LYS A O 1
ATOM 895 N N . ASN A 1 115 ? -6.418 14.553 -9.346 1.00 97.81 115 ASN A N 1
ATOM 896 C CA . ASN A 1 115 ? -7.275 13.481 -9.848 1.00 97.81 115 ASN A CA 1
ATOM 897 C C . ASN A 1 115 ? -7.666 12.457 -8.765 1.00 97.81 115 ASN A C 1
ATOM 899 O O . ASN A 1 115 ? -8.197 11.398 -9.088 1.00 97.81 115 ASN A O 1
ATOM 903 N N . ARG A 1 116 ? -7.412 12.748 -7.478 1.00 98.06 116 ARG A N 1
ATOM 904 C CA . ARG A 1 116 ? -7.636 11.835 -6.340 1.00 98.06 116 ARG A CA 1
ATOM 905 C C . ARG A 1 116 ? -6.906 10.495 -6.486 1.00 98.06 116 ARG A C 1
ATOM 907 O O . ARG A 1 116 ? -7.353 9.486 -5.944 1.00 98.06 116 ARG A O 1
ATOM 914 N N . HIS A 1 117 ? -5.794 10.472 -7.213 1.00 98.31 117 HIS A N 1
ATOM 915 C CA . HIS A 1 117 ? -4.936 9.303 -7.344 1.00 98.31 117 HIS A CA 1
ATOM 916 C C . HIS A 1 117 ? -3.693 9.491 -6.482 1.00 98.31 117 HIS A C 1
ATOM 918 O O . HIS A 1 117 ? -2.994 10.498 -6.587 1.00 98.31 117 HIS A O 1
ATOM 924 N N . PHE A 1 118 ? -3.422 8.526 -5.610 1.00 97.56 118 PHE A N 1
ATOM 925 C CA . PHE A 1 118 ? -2.228 8.547 -4.780 1.00 97.56 118 PHE A CA 1
ATOM 926 C C . PHE A 1 118 ? -1.104 7.753 -5.463 1.00 97.56 118 PHE A C 1
ATOM 928 O O . PHE A 1 118 ? -1.327 6.597 -5.834 1.00 97.56 118 PHE A O 1
ATOM 935 N N . PRO A 1 119 ? 0.092 8.333 -5.654 1.00 97.38 119 PRO A N 1
ATOM 936 C CA . PRO A 1 119 ? 1.211 7.605 -6.235 1.00 97.38 119 PRO A CA 1
ATOM 937 C C . PRO A 1 119 ? 1.702 6.520 -5.274 1.00 97.38 119 PRO A C 1
ATOM 939 O O . PRO A 1 119 ? 1.871 6.775 -4.079 1.00 97.38 119 PRO A O 1
ATOM 942 N N . VAL A 1 120 ? 1.955 5.321 -5.794 1.00 96.94 120 VAL A N 1
ATOM 943 C CA . VAL A 1 120 ? 2.454 4.176 -5.023 1.00 96.94 120 VAL A CA 1
ATOM 944 C C . VAL A 1 120 ? 3.722 3.609 -5.651 1.00 96.94 120 VAL A C 1
ATOM 946 O O . VAL A 1 120 ? 3.815 3.433 -6.866 1.00 96.94 120 VAL A O 1
ATOM 949 N N . ALA A 1 121 ? 4.713 3.320 -4.813 1.00 95.88 121 ALA A N 1
ATOM 950 C CA . ALA A 1 121 ? 5.866 2.524 -5.209 1.00 95.88 121 ALA A CA 1
ATOM 951 C C . ALA A 1 121 ? 5.563 1.033 -5.005 1.00 95.88 121 ALA A C 1
ATOM 953 O O . ALA A 1 121 ? 4.729 0.679 -4.172 1.00 95.88 121 ALA A O 1
ATOM 954 N N . THR A 1 122 ? 6.224 0.167 -5.771 1.00 96.50 122 THR A N 1
ATOM 955 C CA . THR A 1 122 ? 5.900 -1.273 -5.829 1.00 96.50 122 THR A CA 1
ATOM 956 C C . THR A 1 122 ? 7.068 -2.180 -5.436 1.00 96.50 122 THR A C 1
ATOM 958 O O . THR A 1 122 ? 7.065 -3.360 -5.780 1.00 96.50 122 THR A O 1
ATOM 961 N N . PHE A 1 123 ? 8.056 -1.648 -4.713 1.00 93.94 123 PHE A N 1
ATOM 962 C CA . PHE A 1 123 ? 9.114 -2.424 -4.054 1.00 93.94 123 PHE A CA 1
ATOM 963 C C . PHE A 1 123 ? 8.749 -2.718 -2.589 1.00 93.94 123 PHE A C 1
ATOM 965 O O . PHE A 1 123 ? 7.920 -2.011 -2.010 1.00 93.94 123 PHE A O 1
ATOM 972 N N . ILE A 1 124 ? 9.382 -3.740 -2.008 1.00 91.50 124 ILE A N 1
ATOM 973 C CA . ILE A 1 124 ? 9.280 -4.135 -0.594 1.00 91.50 124 ILE A CA 1
ATOM 974 C C . ILE A 1 124 ? 10.665 -4.130 0.052 1.00 91.50 124 ILE A C 1
ATOM 976 O O . ILE A 1 124 ? 11.642 -4.450 -0.661 1.00 91.50 124 ILE A O 1
#